Protein AF-A0AAU1GHL9-F1 (afdb_monomer)

Structure (mmCIF, N/CA/C/O backbone):
data_AF-A0AAU1GHL9-F1
#
_entry.id   AF-A0AAU1GHL9-F1
#
loop_
_atom_site.group_PDB
_atom_site.id
_atom_site.type_symbol
_atom_site.label_atom_id
_atom_site.label_alt_id
_atom_site.label_comp_id
_atom_site.label_asym_id
_atom_site.label_entity_id
_atom_site.label_seq_id
_atom_site.pdbx_PDB_ins_code
_atom_site.Cartn_x
_atom_site.Cartn_y
_atom_site.Cartn_z
_atom_site.occupancy
_atom_site.B_iso_or_equiv
_atom_site.auth_seq_id
_atom_site.auth_comp_id
_atom_site.auth_asym_id
_atom_site.auth_atom_id
_atom_site.pdbx_PDB_model_num
ATOM 1 N N . MET A 1 1 ? 31.763 -31.004 -13.590 1.00 43.03 1 MET A N 1
ATOM 2 C CA . MET A 1 1 ? 31.325 -30.397 -14.864 1.00 43.03 1 MET A CA 1
ATOM 3 C C . MET A 1 1 ? 30.335 -29.293 -14.521 1.00 43.03 1 MET A C 1
ATOM 5 O O . MET A 1 1 ? 29.331 -29.599 -13.898 1.00 43.03 1 MET A O 1
ATOM 9 N N . PHE A 1 2 ? 30.660 -28.029 -14.808 1.00 44.38 2 PHE A N 1
ATOM 10 C CA . PHE A 1 2 ? 29.779 -26.875 -14.577 1.00 44.38 2 PHE A CA 1
ATOM 11 C C . PHE A 1 2 ? 29.159 -26.479 -15.923 1.00 44.38 2 PHE A C 1
ATOM 13 O O . PHE A 1 2 ? 29.896 -26.148 -16.848 1.00 44.38 2 PHE A O 1
ATOM 20 N N . GLN A 1 3 ? 27.832 -26.547 -16.047 1.00 54.09 3 GLN A N 1
ATOM 21 C CA . GLN A 1 3 ? 27.093 -26.041 -17.208 1.00 54.09 3 GLN A CA 1
ATOM 22 C C . GLN A 1 3 ? 26.317 -24.793 -16.796 1.00 54.09 3 GLN A C 1
ATOM 24 O O . GLN A 1 3 ? 25.523 -24.838 -15.859 1.00 54.09 3 GLN A O 1
ATOM 29 N N . ILE A 1 4 ? 26.544 -23.690 -17.507 1.00 58.28 4 ILE A N 1
ATOM 30 C CA . ILE A 1 4 ? 25.755 -22.463 -17.395 1.00 58.28 4 ILE A CA 1
ATOM 31 C C . ILE A 1 4 ? 24.972 -22.330 -18.699 1.00 58.28 4 ILE A C 1
ATOM 33 O O . ILE A 1 4 ? 25.567 -22.165 -19.760 1.00 58.28 4 ILE A O 1
ATOM 37 N N . ASN A 1 5 ? 23.644 -22.414 -18.618 1.00 64.19 5 ASN A N 1
ATOM 38 C CA . ASN A 1 5 ? 22.753 -22.106 -19.734 1.00 64.19 5 ASN A CA 1
ATOM 39 C C . ASN A 1 5 ? 22.308 -20.648 -19.592 1.00 64.19 5 ASN A C 1
ATOM 41 O O . ASN A 1 5 ? 21.450 -20.340 -18.764 1.00 64.19 5 ASN A O 1
ATOM 45 N N . ALA A 1 6 ? 22.919 -19.750 -20.362 1.00 60.81 6 ALA A N 1
ATOM 46 C CA . ALA A 1 6 ? 22.478 -18.365 -20.458 1.00 60.81 6 ALA A CA 1
ATOM 47 C C . ALA A 1 6 ? 21.425 -18.250 -21.571 1.00 60.81 6 ALA A C 1
ATOM 49 O O . ALA A 1 6 ? 21.670 -18.666 -22.701 1.00 60.81 6 ALA A O 1
ATOM 50 N N 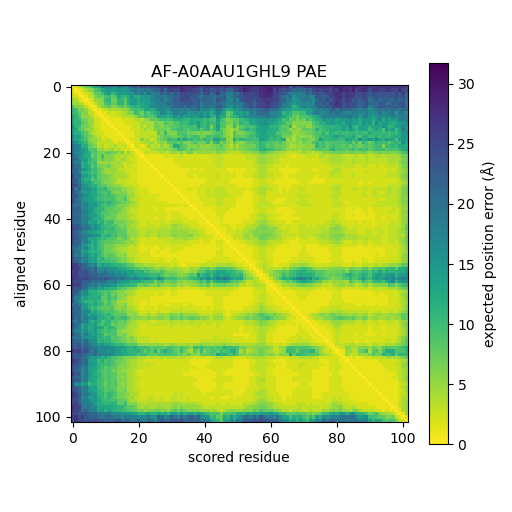. VAL A 1 7 ? 20.252 -17.713 -21.237 1.00 76.06 7 VAL A N 1
ATOM 51 C CA . VAL A 1 7 ? 19.219 -17.341 -22.216 1.00 76.06 7 VAL A CA 1
ATOM 52 C C . VAL A 1 7 ? 19.464 -15.915 -22.705 1.00 76.06 7 VAL A C 1
ATOM 54 O O . VAL A 1 7 ? 19.989 -15.091 -21.953 1.00 76.06 7 VAL A O 1
ATOM 57 N N . GLU A 1 8 ? 19.088 -15.627 -23.952 1.00 78.31 8 GLU A N 1
ATOM 58 C CA . GLU A 1 8 ? 19.127 -14.266 -24.492 1.00 78.31 8 GLU A CA 1
ATOM 59 C C . GLU A 1 8 ? 18.254 -13.335 -23.639 1.00 78.31 8 GLU A C 1
ATOM 61 O O . GLU A 1 8 ? 17.208 -13.731 -23.112 1.00 78.31 8 GLU A O 1
ATOM 66 N N . TRP A 1 9 ? 18.730 -12.110 -23.433 1.00 74.88 9 TRP A N 1
ATOM 67 C CA . TRP A 1 9 ? 18.058 -11.154 -22.567 1.00 74.88 9 TRP A CA 1
ATOM 68 C C . TRP A 1 9 ? 16.771 -10.644 -23.226 1.00 74.88 9 TRP A C 1
ATOM 70 O O . TRP A 1 9 ? 16.805 -10.110 -24.331 1.00 74.88 9 TRP A O 1
ATOM 80 N N . ASP A 1 10 ? 15.647 -10.771 -22.518 1.00 84.06 10 ASP A N 1
ATOM 81 C CA . ASP A 1 10 ? 14.339 -10.284 -22.955 1.00 84.06 10 ASP A CA 1
ATOM 82 C C . ASP A 1 10 ? 13.805 -9.240 -21.964 1.00 84.06 10 ASP A C 1
ATOM 84 O O . ASP A 1 10 ? 13.660 -9.500 -20.765 1.00 84.06 10 ASP A O 1
ATOM 88 N N . ALA A 1 11 ? 13.499 -8.045 -22.476 1.00 80.00 11 ALA A N 1
ATOM 89 C CA . ALA A 1 11 ? 13.057 -6.912 -21.668 1.00 80.00 11 ALA A CA 1
ATOM 90 C C . ALA A 1 11 ? 11.714 -7.159 -20.956 1.00 80.00 11 ALA A C 1
ATOM 92 O O . ALA A 1 11 ? 11.517 -6.691 -19.834 1.00 80.00 11 ALA A O 1
ATOM 93 N N . ARG A 1 12 ? 10.787 -7.902 -21.577 1.00 77.50 12 ARG A N 1
ATOM 94 C CA . ARG A 1 12 ? 9.472 -8.208 -20.991 1.00 77.50 12 ARG A CA 1
ATOM 95 C C . ARG A 1 12 ? 9.594 -9.263 -19.901 1.00 77.50 12 ARG A C 1
ATOM 97 O O . ARG A 1 12 ? 8.970 -9.126 -18.856 1.00 77.50 12 ARG A O 1
ATOM 104 N N . LEU A 1 13 ? 10.423 -10.283 -20.113 1.00 76.75 13 LEU A N 1
ATOM 105 C CA . LEU A 1 13 ? 10.731 -11.305 -19.119 1.00 76.75 13 LEU A CA 1
ATOM 106 C C . LEU A 1 13 ? 11.460 -10.696 -17.917 1.00 76.75 13 LEU A C 1
ATOM 108 O O . LEU A 1 13 ? 11.181 -11.072 -16.781 1.00 76.75 13 LEU A O 1
ATOM 112 N N . ALA A 1 14 ? 12.372 -9.749 -18.152 1.00 74.88 14 ALA A N 1
ATOM 113 C CA . ALA A 1 14 ? 13.029 -9.001 -17.086 1.00 74.88 14 ALA A CA 1
ATOM 114 C C . ALA A 1 14 ? 12.023 -8.165 -16.277 1.00 74.88 14 ALA A C 1
ATOM 116 O O . AL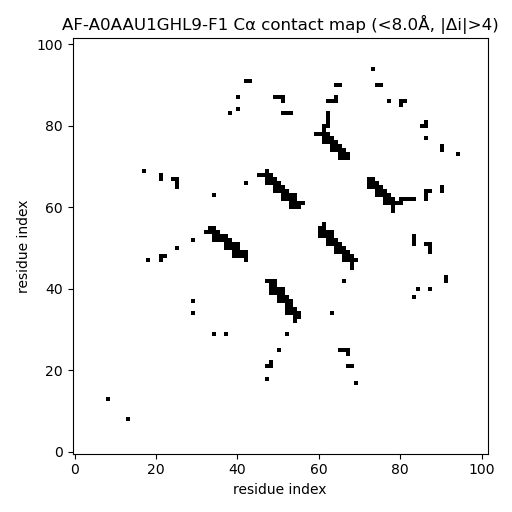A A 1 14 ? 12.080 -8.170 -15.050 1.00 74.88 14 ALA A O 1
ATOM 117 N N . GLU A 1 15 ? 11.075 -7.498 -16.938 1.00 77.69 15 GLU A N 1
ATOM 118 C CA . GLU A 1 15 ? 10.011 -6.750 -16.261 1.00 77.69 15 GLU A CA 1
ATOM 119 C C . GLU A 1 15 ? 9.073 -7.653 -15.456 1.00 77.69 15 GLU A C 1
ATOM 121 O O . GLU A 1 15 ? 8.832 -7.393 -14.280 1.00 77.69 15 GLU A O 1
ATOM 126 N N . ALA A 1 16 ? 8.616 -8.760 -16.045 1.00 71.38 16 ALA A N 1
ATOM 127 C CA . ALA A 1 16 ? 7.774 -9.737 -15.362 1.00 71.38 16 ALA A CA 1
ATOM 128 C C . ALA A 1 16 ? 8.466 -10.287 -14.106 1.00 71.38 16 ALA A C 1
ATOM 130 O O . ALA A 1 16 ? 7.895 -10.253 -13.020 1.00 71.38 16 ALA A O 1
ATOM 131 N N . LYS A 1 17 ? 9.741 -10.685 -14.218 1.00 70.50 17 LYS A N 1
ATOM 132 C CA . LYS A 1 17 ? 10.533 -11.149 -13.069 1.00 70.50 17 LYS A CA 1
ATOM 133 C C . LYS A 1 17 ? 10.704 -10.076 -11.995 1.00 70.50 17 LYS A C 1
ATOM 135 O O . LYS A 1 17 ? 10.658 -10.405 -10.811 1.00 70.50 17 LYS A O 1
ATOM 140 N N . ARG A 1 18 ? 10.907 -8.808 -12.376 1.00 75.69 18 ARG A N 1
ATOM 141 C CA . ARG A 1 18 ? 10.986 -7.691 -11.416 1.00 75.69 18 ARG A CA 1
ATOM 142 C C . ARG A 1 18 ? 9.668 -7.519 -10.668 1.00 75.69 18 ARG A C 1
ATOM 144 O O . ARG A 1 18 ? 9.679 -7.452 -9.443 1.00 75.69 18 ARG A O 1
ATOM 151 N N . SER A 1 19 ? 8.551 -7.527 -11.387 1.00 75.69 19 SER A N 1
ATOM 152 C CA . SER A 1 19 ? 7.212 -7.414 -10.807 1.00 75.69 19 SER A CA 1
ATOM 153 C C . SER A 1 19 ? 6.868 -8.589 -9.880 1.00 75.69 19 SER A C 1
ATOM 155 O O . SER A 1 19 ? 6.330 -8.382 -8.788 1.00 75.69 19 SER A O 1
ATOM 157 N N . ASP A 1 20 ? 7.250 -9.813 -10.252 1.00 83.56 20 ASP A N 1
ATOM 158 C CA . ASP A 1 20 ? 7.104 -11.001 -9.402 1.00 83.56 20 ASP A CA 1
ATOM 159 C C . ASP A 1 20 ? 7.965 -10.897 -8.140 1.00 83.56 20 ASP A C 1
ATOM 161 O O . ASP A 1 20 ? 7.501 -11.203 -7.042 1.00 83.56 20 ASP A O 1
ATOM 165 N N . THR A 1 21 ? 9.198 -10.401 -8.274 1.00 88.50 21 THR A N 1
ATOM 166 C CA . THR A 1 21 ? 10.098 -10.180 -7.131 1.00 88.50 21 THR A CA 1
ATOM 167 C C . THR A 1 21 ? 9.496 -9.173 -6.147 1.00 88.50 21 THR A C 1
ATOM 169 O O . THR A 1 21 ? 9.430 -9.460 -4.955 1.00 88.50 21 THR A O 1
ATOM 172 N N . MET A 1 22 ? 8.966 -8.048 -6.640 1.00 92.56 22 MET A N 1
ATOM 173 C CA . MET A 1 22 ? 8.266 -7.042 -5.825 1.00 92.56 22 MET A CA 1
ATOM 174 C C . MET A 1 22 ? 7.027 -7.621 -5.127 1.00 92.56 22 MET A C 1
ATOM 176 O O . MET A 1 22 ? 6.775 -7.361 -3.951 1.00 92.56 22 MET A O 1
ATOM 180 N N . THR A 1 23 ? 6.257 -8.453 -5.835 1.00 92.69 23 THR A N 1
ATOM 181 C CA . THR A 1 23 ? 5.089 -9.151 -5.270 1.00 92.69 23 THR A CA 1
ATOM 182 C C . THR A 1 23 ? 5.500 -10.084 -4.136 1.00 92.69 23 THR A C 1
ATOM 184 O O . THR A 1 23 ? 4.852 -10.128 -3.088 1.00 92.69 23 THR A O 1
ATOM 187 N N . GLN A 1 24 ? 6.588 -10.832 -4.327 1.00 92.62 24 GLN A N 1
ATOM 188 C CA . GLN A 1 24 ? 7.113 -11.748 -3.323 1.00 92.62 24 GLN A CA 1
ATOM 189 C C . GLN A 1 24 ? 7.645 -10.998 -2.096 1.00 92.62 24 GLN A C 1
ATOM 191 O O . GLN A 1 24 ? 7.417 -11.444 -0.972 1.00 92.62 24 GLN A O 1
ATOM 196 N N . GLU A 1 25 ? 8.315 -9.863 -2.295 1.00 93.56 25 GLU A N 1
ATOM 197 C CA . GLU A 1 25 ? 8.799 -9.004 -1.213 1.00 93.56 25 GLU A CA 1
ATOM 198 C C . GLU A 1 25 ? 7.643 -8.510 -0.339 1.00 93.56 25 GLU A C 1
ATOM 200 O O . GLU A 1 25 ? 7.651 -8.746 0.872 1.00 93.56 25 GLU A O 1
ATOM 205 N N . LEU A 1 26 ? 6.601 -7.931 -0.946 1.00 96.38 26 LEU A N 1
ATOM 206 C CA . LEU A 1 26 ? 5.419 -7.481 -0.210 1.00 96.38 26 LEU A CA 1
ATOM 207 C C . LEU A 1 26 ? 4.710 -8.648 0.482 1.00 96.38 26 LEU A C 1
ATOM 209 O O . LEU A 1 26 ? 4.369 -8.550 1.660 1.00 96.38 26 LEU A O 1
ATOM 213 N N . ARG A 1 27 ? 4.544 -9.791 -0.194 1.00 95.75 27 ARG A N 1
ATOM 214 C CA . ARG A 1 27 ? 3.961 -10.995 0.418 1.00 95.75 27 ARG A CA 1
ATOM 215 C C . ARG A 1 27 ? 4.726 -11.413 1.676 1.00 95.75 27 ARG A C 1
ATOM 217 O O . ARG A 1 27 ? 4.103 -11.682 2.702 1.00 95.75 27 ARG A O 1
ATOM 224 N N . ASN A 1 28 ? 6.055 -11.463 1.605 1.00 95.81 28 ASN A N 1
ATOM 225 C CA . ASN A 1 28 ? 6.904 -11.820 2.741 1.00 95.81 28 ASN A CA 1
ATOM 226 C C . ASN A 1 28 ? 6.785 -10.788 3.870 1.00 95.81 28 ASN A C 1
ATOM 228 O O . ASN A 1 28 ? 6.671 -11.170 5.035 1.00 95.81 28 ASN A O 1
ATOM 232 N N . PHE A 1 29 ? 6.755 -9.500 3.525 1.00 96.69 29 PHE A N 1
ATOM 233 C CA . PHE A 1 29 ? 6.567 -8.412 4.477 1.00 96.69 29 PHE A CA 1
ATOM 234 C C . PHE A 1 29 ? 5.250 -8.550 5.253 1.00 96.69 29 PHE A C 1
ATOM 236 O O . PHE A 1 29 ? 5.264 -8.605 6.484 1.00 96.69 29 PHE A O 1
ATOM 243 N N . PHE A 1 30 ? 4.112 -8.680 4.561 1.00 97.19 30 PHE A N 1
ATOM 244 C CA . PHE A 1 30 ? 2.806 -8.780 5.221 1.00 97.19 30 PHE A CA 1
ATOM 245 C C . PHE A 1 30 ? 2.642 -10.075 6.017 1.00 97.19 30 PHE A C 1
ATOM 247 O O . PHE A 1 30 ? 2.030 -10.058 7.086 1.00 97.19 30 PHE A O 1
ATOM 254 N N . ALA A 1 31 ? 3.226 -11.182 5.548 1.00 96.19 31 ALA A N 1
ATOM 255 C CA . ALA A 1 31 ? 3.281 -12.419 6.319 1.00 96.19 31 ALA A CA 1
ATOM 256 C C . ALA A 1 31 ? 4.070 -12.228 7.628 1.00 96.19 31 ALA A C 1
ATOM 258 O O . ALA A 1 31 ? 3.601 -12.632 8.693 1.00 96.19 31 ALA A O 1
ATOM 259 N N . GLY A 1 32 ? 5.227 -11.557 7.570 1.00 94.75 32 GLY A N 1
ATOM 260 C CA . GLY A 1 32 ? 6.036 -11.216 8.745 1.00 94.75 32 GLY A CA 1
ATOM 261 C C . GLY A 1 32 ? 5.312 -10.285 9.720 1.00 94.75 32 GLY A C 1
ATOM 262 O O . GLY A 1 32 ? 5.341 -10.510 10.929 1.00 94.75 32 GLY A O 1
ATOM 263 N N . ALA A 1 33 ? 4.585 -9.296 9.196 1.00 93.50 33 ALA A N 1
ATOM 264 C CA . ALA A 1 33 ? 3.747 -8.385 9.975 1.00 93.50 33 ALA A CA 1
ATOM 265 C C . ALA A 1 33 ? 2.460 -9.039 10.513 1.00 93.50 33 ALA A C 1
ATOM 267 O O . ALA A 1 33 ? 1.730 -8.404 11.273 1.00 93.50 33 ALA A O 1
ATOM 268 N N . ARG A 1 34 ? 2.168 -10.291 10.126 1.00 95.00 34 ARG A N 1
ATOM 269 C CA . ARG A 1 34 ? 0.905 -10.993 10.415 1.00 95.00 34 ARG A CA 1
ATOM 270 C C . ARG A 1 34 ? -0.320 -10.167 10.013 1.00 95.00 34 ARG A C 1
ATOM 272 O O . ARG A 1 34 ? -1.323 -10.146 10.726 1.00 95.00 34 ARG A O 1
ATOM 279 N N . ALA A 1 35 ? -0.212 -9.463 8.890 1.00 95.81 35 ALA A N 1
ATOM 280 C CA . ALA A 1 35 ? -1.281 -8.613 8.411 1.00 95.81 35 ALA A CA 1
ATOM 281 C C . ALA A 1 35 ? -2.420 -9.441 7.797 1.00 95.81 35 ALA A C 1
ATOM 283 O O . ALA A 1 35 ? -2.193 -10.478 7.170 1.00 95.81 35 ALA A O 1
ATOM 284 N N . THR A 1 36 ? -3.648 -8.963 7.950 1.00 95.56 36 THR A N 1
ATOM 285 C CA . THR A 1 36 ? -4.861 -9.563 7.393 1.00 95.56 36 THR A CA 1
ATOM 286 C C . THR A 1 36 ? -5.532 -8.624 6.400 1.00 95.56 36 THR A C 1
ATOM 288 O O . THR A 1 36 ? -5.289 -7.416 6.399 1.00 95.56 36 THR A O 1
ATOM 291 N N . GLU A 1 37 ? -6.376 -9.200 5.535 1.00 95.75 37 GLU A N 1
ATOM 292 C CA . GLU A 1 37 ? -7.118 -8.473 4.489 1.00 95.75 37 GLU A CA 1
ATOM 293 C C . GLU A 1 37 ? -6.194 -7.607 3.613 1.00 95.75 37 GLU A C 1
ATOM 295 O O . GLU A 1 37 ? -6.544 -6.508 3.188 1.00 95.75 37 GLU A O 1
ATOM 300 N N . VAL A 1 38 ? -4.982 -8.111 3.360 1.00 97.75 38 VAL A N 1
ATOM 301 C CA . VAL A 1 38 ? -3.982 -7.421 2.547 1.00 97.75 38 VAL A CA 1
ATOM 302 C C . VAL A 1 38 ? -4.546 -7.207 1.148 1.00 97.75 38 VAL A C 1
ATOM 304 O O . VAL A 1 38 ? -4.937 -8.159 0.475 1.00 97.75 38 VAL A O 1
ATOM 307 N N . THR A 1 39 ? -4.586 -5.949 0.732 1.00 98.06 39 THR A N 1
ATOM 308 C CA . THR A 1 39 ? -5.182 -5.507 -0.527 1.00 98.06 39 THR A CA 1
ATOM 309 C C . THR A 1 39 ? -4.156 -4.702 -1.315 1.00 98.06 39 THR A C 1
ATOM 311 O O . THR A 1 39 ? -3.479 -3.840 -0.749 1.00 98.06 39 THR A O 1
ATOM 314 N N . GLU A 1 40 ? -4.028 -4.993 -2.611 1.00 97.62 40 GLU A N 1
ATOM 315 C CA . GLU A 1 40 ? -3.187 -4.230 -3.540 1.00 97.62 40 GLU A CA 1
ATOM 316 C C . GLU A 1 40 ? -3.888 -2.926 -3.958 1.00 97.62 40 GLU A C 1
ATOM 318 O O . GLU A 1 40 ? -5.105 -2.894 -4.145 1.00 97.62 40 GLU A O 1
ATOM 323 N N . PHE A 1 41 ? -3.113 -1.854 -4.119 1.00 97.44 41 PHE A N 1
ATOM 324 C CA . PHE A 1 41 ? -3.579 -0.542 -4.572 1.00 97.44 41 PHE A CA 1
ATOM 325 C C . PHE A 1 41 ? -2.653 0.008 -5.660 1.00 97.44 41 PHE A C 1
ATOM 327 O O . PHE A 1 41 ? -1.496 -0.400 -5.776 1.00 97.44 41 PHE A O 1
ATOM 334 N N . GLU A 1 42 ? -3.150 0.976 -6.432 1.00 95.62 42 GLU A N 1
ATOM 335 C CA . GLU A 1 42 ? -2.340 1.715 -7.404 1.00 95.62 42 GLU A CA 1
ATOM 336 C C . GLU A 1 42 ? -1.127 2.364 -6.723 1.00 95.62 42 GLU A C 1
ATOM 338 O O . GLU A 1 42 ? -1.268 3.143 -5.779 1.00 95.62 42 GLU A O 1
ATOM 343 N N . ALA A 1 43 ? 0.077 2.070 -7.221 1.00 93.25 43 ALA A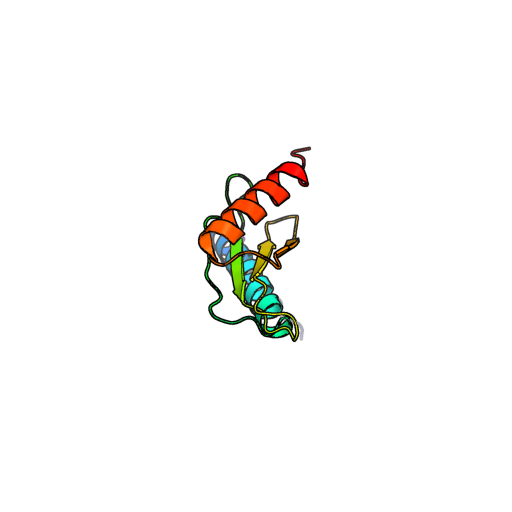 N 1
ATOM 344 C CA . ALA A 1 43 ? 1.333 2.536 -6.625 1.00 93.25 43 ALA A CA 1
ATOM 345 C C . ALA A 1 43 ? 1.647 4.018 -6.918 1.00 93.25 43 ALA A C 1
ATOM 347 O O . ALA A 1 43 ? 2.616 4.574 -6.393 1.00 93.25 4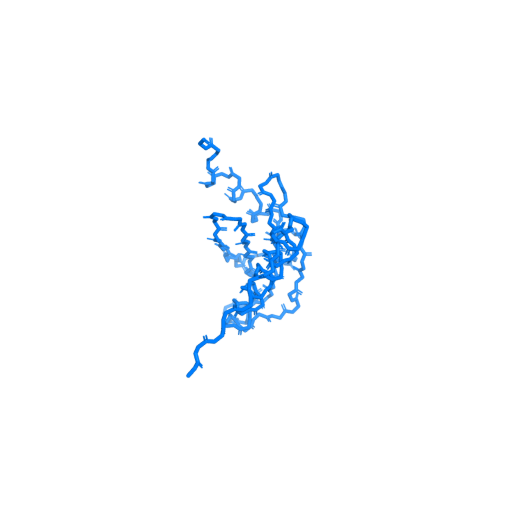3 ALA A O 1
ATOM 348 N N . GLY A 1 44 ? 0.821 4.669 -7.741 1.00 90.81 44 GLY A N 1
ATOM 349 C CA . GLY A 1 44 ? 0.973 6.069 -8.114 1.00 90.81 44 GLY A CA 1
ATOM 350 C C . GLY A 1 44 ? 2.137 6.323 -9.089 1.00 90.81 44 GLY A C 1
ATOM 351 O O . GLY A 1 44 ? 2.635 5.402 -9.737 1.00 90.81 44 GLY A O 1
ATOM 352 N N . PRO A 1 45 ? 2.585 7.585 -9.222 1.00 89.38 45 PRO A N 1
ATOM 353 C CA . PRO A 1 45 ? 3.491 8.021 -10.295 1.00 89.38 45 PRO A CA 1
ATOM 354 C C . PRO A 1 45 ? 4.924 7.474 -10.195 1.00 89.38 45 PRO A C 1
ATOM 356 O O . PRO A 1 45 ? 5.692 7.589 -1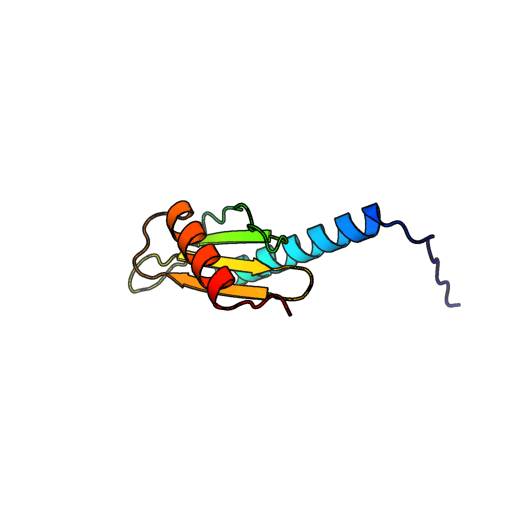1.150 1.00 89.38 45 PRO A O 1
ATOM 359 N N . TRP A 1 46 ? 5.287 6.902 -9.049 1.00 86.38 46 TRP A N 1
ATOM 360 C CA . TRP A 1 46 ? 6.580 6.260 -8.815 1.00 86.38 46 TRP A CA 1
ATOM 361 C C . TRP A 1 46 ? 6.627 4.817 -9.333 1.00 86.38 46 TRP A C 1
ATOM 363 O O . TRP A 1 46 ? 7.702 4.234 -9.438 1.00 86.38 46 TRP A O 1
ATOM 373 N N . GLY A 1 47 ? 5.472 4.247 -9.691 1.00 89.75 47 GLY A N 1
ATOM 374 C CA . GLY A 1 47 ? 5.369 2.859 -10.115 1.00 89.75 47 GLY A CA 1
ATOM 375 C C . GLY A 1 47 ? 5.693 1.873 -8.990 1.00 89.75 47 GLY A C 1
ATOM 376 O O . GLY A 1 47 ? 5.687 2.214 -7.799 1.00 89.75 47 GLY A O 1
ATOM 377 N N . GLY A 1 48 ? 5.953 0.629 -9.390 1.00 92.69 48 GLY A N 1
ATOM 378 C CA . GLY A 1 48 ? 6.127 -0.486 -8.467 1.00 92.69 48 GLY A CA 1
ATOM 379 C C . GLY A 1 48 ? 4.788 -1.022 -7.964 1.00 92.69 48 GLY A C 1
ATOM 380 O O . GLY A 1 48 ? 3.801 -1.042 -8.700 1.00 92.69 48 GLY A O 1
ATOM 381 N N . ARG A 1 49 ? 4.755 -1.470 -6.709 1.00 96.00 49 ARG A N 1
ATOM 382 C CA . ARG A 1 49 ? 3.562 -2.027 -6.060 1.00 96.00 49 ARG A CA 1
ATOM 383 C C . ARG A 1 49 ? 3.307 -1.337 -4.730 1.00 96.00 49 ARG A C 1
ATOM 385 O O . ARG A 1 49 ? 4.248 -0.968 -4.035 1.00 96.00 49 ARG A O 1
ATOM 392 N N . LEU A 1 50 ? 2.035 -1.207 -4.370 1.00 97.50 50 LEU A N 1
ATOM 393 C CA . LEU A 1 50 ? 1.572 -0.746 -3.064 1.00 97.50 50 LEU A CA 1
ATOM 394 C C . LEU A 1 50 ? 0.533 -1.741 -2.555 1.00 97.50 50 LEU A C 1
ATOM 396 O O . LEU A 1 50 ? -0.339 -2.195 -3.297 1.00 97.50 50 LEU A O 1
ATOM 400 N N . SER A 1 51 ? 0.601 -2.089 -1.281 1.00 98.44 51 SER A N 1
ATOM 401 C CA . SER A 1 51 ? -0.461 -2.846 -0.625 1.00 98.44 51 SER A CA 1
ATOM 402 C C . SER A 1 51 ? -0.655 -2.353 0.797 1.00 98.44 51 SER A C 1
ATOM 404 O O . SER A 1 51 ? 0.261 -1.792 1.397 1.00 98.44 51 SER A O 1
ATOM 406 N N . CYS A 1 52 ? -1.847 -2.571 1.339 1.00 98.44 52 CYS A N 1
ATOM 407 C CA . CYS A 1 52 ? -2.162 -2.271 2.729 1.00 98.44 52 CYS A CA 1
ATOM 408 C C . CYS A 1 52 ? -2.888 -3.446 3.371 1.00 98.44 52 CYS A C 1
ATOM 410 O O . CYS A 1 52 ? -3.676 -4.120 2.712 1.00 98.44 52 CYS A O 1
ATOM 412 N N . GLY A 1 53 ? -2.662 -3.667 4.661 1.00 97.69 53 GLY A N 1
ATOM 413 C CA . GLY A 1 53 ? -3.344 -4.695 5.438 1.00 97.69 53 GLY A CA 1
ATOM 414 C C . GLY A 1 53 ? -3.485 -4.296 6.900 1.00 97.69 53 GLY A C 1
ATOM 415 O O . GLY A 1 53 ? -2.775 -3.422 7.398 1.00 97.69 53 GLY A O 1
ATOM 416 N N . PHE A 1 54 ? -4.410 -4.942 7.597 1.00 96.25 54 PHE A N 1
ATOM 417 C CA . PHE A 1 54 ? -4.622 -4.712 9.019 1.00 96.25 54 PHE A CA 1
ATOM 418 C C . PHE A 1 54 ? -3.650 -5.533 9.849 1.00 96.25 54 PHE A C 1
ATOM 420 O O . PHE A 1 54 ? -3.469 -6.717 9.594 1.00 96.25 54 PHE A O 1
ATOM 427 N N . VAL A 1 55 ? -3.076 -4.937 10.883 1.00 93.88 55 VAL A N 1
ATOM 428 C CA . VAL A 1 55 ? -2.211 -5.623 11.842 1.00 93.88 55 VAL A CA 1
ATOM 429 C C . VAL A 1 55 ? -2.948 -5.724 13.170 1.00 93.88 55 VAL A C 1
ATOM 431 O O . VAL A 1 55 ? -3.586 -4.772 13.617 1.00 93.88 55 VAL A O 1
ATOM 434 N N . ALA A 1 56 ? -2.880 -6.885 13.815 1.00 84.81 56 ALA A N 1
ATOM 435 C CA . ALA A 1 56 ? -3.425 -7.046 15.157 1.00 84.81 56 ALA A CA 1
ATOM 436 C C . ALA A 1 56 ? -2.512 -6.353 16.182 1.00 84.81 56 ALA A C 1
ATOM 438 O O . ALA A 1 56 ? -1.318 -6.645 16.252 1.00 84.81 56 ALA A O 1
ATOM 439 N N . SER A 1 57 ? -3.071 -5.462 17.001 1.00 80.69 57 SER A N 1
ATOM 440 C CA . SER A 1 57 ? -2.373 -4.805 18.108 1.00 80.69 57 SER A CA 1
ATOM 441 C C . SER 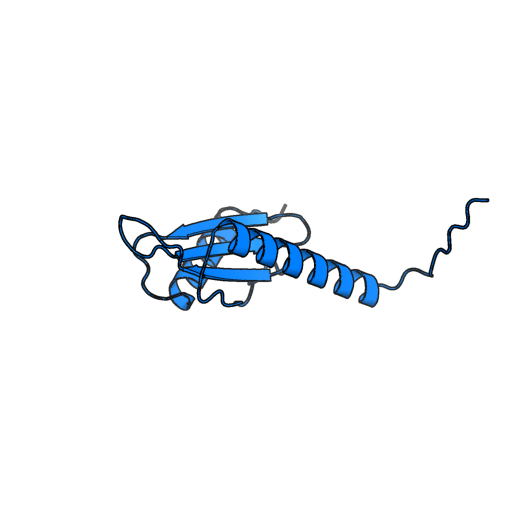A 1 57 ? -3.229 -4.836 19.375 1.00 80.69 57 SER A C 1
ATOM 443 O O . SER A 1 57 ? -4.456 -4.872 19.316 1.00 80.69 57 SER A O 1
ATOM 445 N N . ALA A 1 58 ? -2.591 -4.790 20.546 1.00 77.12 58 ALA A N 1
ATOM 446 C CA . ALA A 1 58 ? -3.300 -4.680 21.823 1.00 77.12 58 ALA A CA 1
ATOM 447 C C . ALA A 1 58 ? -4.115 -3.375 21.934 1.00 77.12 58 ALA A C 1
ATOM 449 O O . ALA A 1 58 ? -5.106 -3.326 22.655 1.00 77.12 58 ALA A O 1
ATOM 450 N N . ALA A 1 59 ? -3.703 -2.330 21.208 1.00 73.50 59 ALA A N 1
ATOM 451 C CA . ALA A 1 59 ? -4.329 -1.010 21.223 1.00 73.50 59 ALA A CA 1
ATOM 452 C C . ALA A 1 59 ? -5.396 -0.814 20.128 1.00 73.50 59 ALA A C 1
ATOM 454 O O . ALA A 1 59 ? -5.976 0.263 20.030 1.00 73.50 59 ALA A O 1
ATOM 455 N N . GLY A 1 60 ? -5.650 -1.824 19.290 1.00 82.62 60 GLY A N 1
ATOM 456 C CA . GLY A 1 60 ? -6.598 -1.725 18.185 1.00 82.62 60 GLY A CA 1
ATOM 457 C C . GLY A 1 60 ? -6.147 -2.492 16.950 1.00 82.62 60 GLY A C 1
ATOM 458 O O . GLY A 1 60 ? -5.397 -3.464 17.025 1.00 82.62 60 GLY A O 1
ATOM 459 N N . ARG A 1 61 ? -6.620 -2.051 15.787 1.00 87.75 61 ARG A N 1
ATOM 460 C CA . ARG A 1 61 ? -6.387 -2.727 14.510 1.00 87.75 61 ARG A CA 1
ATOM 461 C C . ARG A 1 61 ? -5.735 -1.760 13.512 1.00 87.75 61 ARG A C 1
ATOM 463 O O . ARG A 1 61 ? -6.405 -1.349 12.567 1.00 87.75 61 ARG A O 1
ATOM 470 N N . PRO A 1 62 ? -4.472 -1.349 13.753 1.00 94.50 62 PRO A N 1
ATOM 471 C CA . PRO A 1 62 ? -3.759 -0.438 12.866 1.00 94.50 62 PRO A CA 1
ATOM 472 C C . PRO A 1 62 ? -3.669 -1.001 11.450 1.00 94.50 62 PRO A C 1
ATOM 474 O O . PRO A 1 62 ? -3.673 -2.217 11.240 1.00 94.50 62 PRO A O 1
ATOM 477 N N . ILE A 1 63 ? -3.531 -0.111 10.478 1.00 97.38 63 ILE A N 1
ATOM 478 C CA . ILE A 1 63 ? -3.273 -0.474 9.088 1.00 97.38 63 ILE A CA 1
ATOM 479 C C . ILE A 1 63 ? -1.796 -0.237 8.804 1.00 97.38 63 ILE A C 1
ATOM 481 O O . ILE A 1 63 ? -1.259 0.824 9.115 1.00 97.38 63 ILE A O 1
ATOM 485 N N . VAL A 1 64 ? -1.130 -1.216 8.200 1.00 97.19 64 VAL A N 1
ATOM 486 C CA . VAL A 1 64 ? 0.200 -1.032 7.622 1.00 97.19 64 VAL A CA 1
ATOM 487 C C . VAL A 1 64 ? 0.075 -1.005 6.107 1.00 97.19 64 VAL A C 1
ATOM 489 O O . VAL A 1 64 ? -0.549 -1.887 5.518 1.00 97.19 64 VAL A O 1
ATOM 492 N N . CYS A 1 65 ? 0.662 0.007 5.485 1.00 98.12 65 CYS A N 1
ATOM 493 C CA . CYS A 1 65 ? 0.815 0.101 4.041 1.00 98.12 65 CYS A CA 1
ATOM 494 C C . CYS A 1 65 ? 2.296 0.003 3.698 1.00 98.12 65 CYS A C 1
ATOM 496 O O . CYS A 1 65 ? 3.116 0.643 4.353 1.00 98.12 65 CYS A O 1
ATOM 498 N N . ALA A 1 66 ? 2.634 -0.777 2.680 1.00 98.12 66 ALA A N 1
ATOM 499 C CA . ALA A 1 66 ? 4.000 -0.942 2.208 1.00 98.12 66 ALA A CA 1
ATOM 500 C C . ALA A 1 66 ? 4.056 -0.879 0.686 1.00 98.12 66 ALA A C 1
ATOM 502 O O . ALA A 1 66 ? 3.139 -1.340 0.001 1.00 98.12 66 ALA A O 1
ATOM 503 N N . TRP A 1 67 ? 5.137 -0.306 0.173 1.00 97.19 67 TRP A N 1
ATOM 504 C CA . TRP A 1 67 ? 5.410 -0.203 -1.251 1.00 97.19 67 TRP A CA 1
ATOM 505 C C . TRP A 1 67 ? 6.833 -0.633 -1.568 1.00 97.19 67 TRP A C 1
ATOM 507 O O . TRP A 1 67 ? 7.726 -0.579 -0.722 1.00 97.19 67 TRP A O 1
ATOM 517 N N . THR A 1 68 ? 7.025 -1.049 -2.811 1.00 95.31 68 THR A N 1
ATOM 518 C CA . THR A 1 68 ? 8.337 -1.360 -3.369 1.00 95.31 68 THR A CA 1
ATOM 519 C C . THR A 1 68 ? 8.354 -1.012 -4.855 1.00 95.31 68 THR A C 1
ATOM 521 O O . THR A 1 68 ? 7.364 -1.221 -5.563 1.00 95.31 68 THR A O 1
ATOM 524 N N . ASP A 1 69 ? 9.458 -0.440 -5.317 1.00 90.50 69 ASP A N 1
ATOM 525 C CA . ASP A 1 69 ? 9.770 -0.172 -6.718 1.00 90.50 69 ASP A CA 1
ATOM 526 C C . ASP A 1 69 ? 11.206 -0.622 -7.047 1.00 90.50 69 ASP A C 1
ATOM 528 O O . ASP A 1 69 ? 11.841 -1.351 -6.290 1.00 90.50 69 ASP A O 1
ATOM 532 N N . SER A 1 70 ? 11.735 -0.243 -8.213 1.00 83.38 70 SER A N 1
ATOM 533 C CA . SER A 1 70 ? 13.071 -0.667 -8.655 1.00 83.38 70 SER A CA 1
ATOM 534 C C . SER A 1 70 ? 14.245 -0.184 -7.789 1.00 83.38 70 SER A C 1
ATOM 536 O O . SER A 1 70 ? 15.354 -0.683 -7.971 1.00 83.38 70 SER A O 1
ATOM 538 N N . GLY A 1 71 ? 14.045 0.806 -6.920 1.00 83.44 71 GLY A N 1
ATOM 539 C CA . GLY A 1 71 ? 15.101 1.422 -6.117 1.00 83.44 71 GLY A CA 1
ATOM 540 C C . GLY A 1 71 ? 14.728 1.707 -4.664 1.00 83.44 71 GLY A C 1
ATOM 541 O O . GLY A 1 71 ? 15.633 1.949 -3.868 1.00 83.44 71 GLY A O 1
ATOM 542 N N . THR A 1 72 ? 13.444 1.662 -4.304 1.00 87.62 72 THR A N 1
ATOM 543 C CA . THR A 1 72 ? 12.971 1.989 -2.955 1.00 87.62 72 THR A CA 1
ATOM 544 C C . THR A 1 72 ? 11.941 0.980 -2.464 1.00 87.62 72 THR A C 1
ATOM 546 O O . THR A 1 72 ? 11.003 0.643 -3.181 1.00 87.62 72 THR A O 1
ATOM 549 N N . SER A 1 73 ? 12.082 0.566 -1.205 1.00 92.44 73 SER A N 1
ATOM 550 C CA . SER A 1 73 ? 11.030 -0.106 -0.439 1.00 92.44 73 SER A CA 1
ATOM 551 C C . SER A 1 73 ? 10.733 0.713 0.812 1.00 92.44 73 SER A C 1
ATOM 553 O O . SER A 1 73 ? 11.648 1.220 1.465 1.00 92.44 73 SER A O 1
ATOM 555 N N . GLY A 1 74 ? 9.456 0.858 1.151 1.00 94.62 74 GLY A N 1
ATOM 556 C CA . GLY A 1 74 ? 9.013 1.684 2.267 1.00 94.62 74 GLY A CA 1
ATOM 557 C C . GLY A 1 74 ? 7.705 1.199 2.870 1.00 94.62 74 GLY A C 1
ATOM 558 O O . GLY A 1 74 ? 6.980 0.393 2.287 1.00 94.62 74 GLY A O 1
ATOM 559 N N . GLN A 1 75 ? 7.410 1.681 4.074 1.00 96.69 75 GLN A N 1
ATOM 560 C CA . GLN A 1 75 ? 6.189 1.338 4.792 1.00 96.69 75 GLN A CA 1
ATOM 561 C C . GLN A 1 75 ? 5.753 2.466 5.724 1.00 96.69 75 GLN A C 1
ATOM 563 O O . GLN A 1 75 ? 6.578 3.219 6.242 1.00 96.69 75 GLN A O 1
ATOM 568 N N . VAL A 1 76 ? 4.454 2.531 5.995 1.00 96.25 76 VAL A N 1
ATOM 569 C CA . VAL A 1 76 ? 3.856 3.400 7.007 1.00 96.25 76 VAL A CA 1
ATOM 570 C C . VAL A 1 76 ? 2.827 2.614 7.813 1.00 96.25 76 VAL A C 1
ATOM 572 O O . VAL A 1 76 ? 2.078 1.803 7.267 1.00 96.25 76 VAL A O 1
ATOM 575 N N . MET A 1 77 ? 2.802 2.841 9.124 1.00 95.31 77 MET A N 1
ATOM 576 C CA . MET A 1 77 ? 1.793 2.292 10.024 1.00 95.31 77 MET A CA 1
ATOM 577 C C . MET A 1 77 ? 0.862 3.415 10.474 1.00 95.31 77 MET A C 1
ATOM 579 O O . MET A 1 77 ? 1.322 4.454 10.941 1.00 95.31 77 MET A O 1
ATOM 583 N N . LEU A 1 78 ? -0.440 3.195 10.334 1.00 94.12 78 LEU A N 1
ATOM 584 C CA . LEU A 1 78 ? -1.498 4.155 10.618 1.00 94.12 78 LEU A CA 1
ATOM 585 C C . LEU A 1 78 ? -2.380 3.585 11.729 1.00 94.12 78 LEU A C 1
ATOM 587 O O . LEU A 1 78 ? -3.016 2.545 11.556 1.00 94.12 78 LEU A O 1
ATOM 591 N N . ALA A 1 79 ? -2.377 4.244 12.887 1.00 89.19 79 ALA A N 1
ATOM 592 C CA . ALA A 1 79 ? -3.075 3.759 14.077 1.00 89.19 79 ALA A CA 1
ATOM 593 C C . ALA A 1 79 ? -4.585 4.047 14.051 1.00 89.19 79 ALA A C 1
ATOM 595 O O . ALA A 1 79 ? -5.365 3.219 14.515 1.00 89.19 79 ALA A O 1
ATOM 596 N N . ASP A 1 80 ? -4.982 5.186 13.478 1.00 84.19 80 ASP A N 1
ATOM 597 C CA . ASP A 1 80 ? -6.352 5.707 13.576 1.00 84.19 80 ASP A CA 1
ATOM 598 C C . ASP A 1 80 ? -7.204 5.453 12.324 1.00 84.19 80 ASP A C 1
ATOM 600 O O . ASP A 1 80 ? -8.404 5.748 12.312 1.00 84.19 80 ASP A O 1
ATOM 604 N N . GLU A 1 81 ? -6.607 4.893 11.267 1.00 84.50 81 GLU A N 1
ATOM 605 C CA . GLU A 1 81 ? -7.316 4.688 10.010 1.00 84.50 81 GLU A CA 1
ATOM 606 C C . GLU A 1 81 ? -8.235 3.472 10.026 1.00 84.50 81 GLU A C 1
ATOM 608 O O . GLU A 1 81 ? -7.879 2.382 10.475 1.00 84.50 81 GLU A O 1
ATOM 613 N N . LYS A 1 82 ? -9.440 3.661 9.479 1.00 84.00 82 LYS A N 1
ATOM 614 C CA . LYS A 1 82 ? -10.499 2.638 9.491 1.00 84.00 82 LYS A CA 1
ATOM 615 C C . LYS A 1 82 ? -10.650 1.897 8.172 1.00 84.00 82 LYS A C 1
ATOM 617 O O . LYS A 1 82 ? -11.324 0.870 8.135 1.00 84.00 82 LYS A O 1
ATOM 622 N N . SER A 1 83 ? -10.061 2.406 7.092 1.00 94.56 83 SER A N 1
ATOM 623 C CA . SER A 1 83 ? -10.185 1.803 5.766 1.00 94.56 83 SER A CA 1
ATOM 624 C C . SER A 1 83 ? -8.834 1.668 5.080 1.00 94.56 83 SER A C 1
ATOM 626 O O . SER A 1 83 ? -7.999 2.571 5.134 1.00 94.56 83 SER A O 1
ATOM 628 N N . LEU A 1 84 ? -8.644 0.545 4.387 1.00 97.06 84 LEU A N 1
ATOM 629 C CA . LEU A 1 84 ? -7.434 0.297 3.604 1.00 97.06 84 LEU A CA 1
ATOM 630 C C . LEU A 1 84 ? -7.289 1.297 2.448 1.00 97.06 84 LEU A C 1
ATOM 632 O O . LEU A 1 84 ? -6.171 1.661 2.103 1.00 97.06 84 LEU A O 1
ATOM 636 N N . SER A 1 85 ? -8.400 1.784 1.882 1.00 97.56 85 SER A N 1
ATOM 637 C CA . SER A 1 85 ? -8.378 2.764 0.792 1.00 97.56 85 SER A CA 1
ATOM 638 C C . SER A 1 85 ? -7.917 4.150 1.241 1.00 97.56 85 SER A C 1
ATOM 640 O O . SER A 1 85 ? -7.119 4.770 0.542 1.00 97.56 85 SER A O 1
ATOM 642 N N . GLU A 1 86 ? -8.382 4.647 2.394 1.00 96.44 86 GLU A N 1
ATOM 643 C CA . GLU A 1 86 ? -7.879 5.921 2.934 1.00 96.44 86 GLU A CA 1
ATOM 644 C C . GLU A 1 86 ? -6.426 5.778 3.397 1.00 96.44 86 GLU A C 1
ATOM 646 O O . GLU A 1 86 ? -5.591 6.617 3.065 1.00 96.44 86 GLU A O 1
ATOM 651 N N . ALA A 1 87 ? -6.084 4.657 4.039 1.00 97.25 87 ALA A N 1
ATOM 652 C CA . ALA A 1 87 ? -4.707 4.343 4.400 1.00 97.25 87 ALA A CA 1
ATOM 653 C C . ALA A 1 87 ? -3.762 4.338 3.183 1.00 97.25 87 ALA A C 1
ATOM 655 O O . ALA A 1 87 ? -2.675 4.912 3.244 1.00 97.25 87 ALA A O 1
ATOM 656 N N . ALA A 1 88 ? -4.188 3.761 2.053 1.00 97.88 88 ALA A N 1
ATOM 657 C CA . ALA A 1 88 ? -3.418 3.768 0.812 1.00 97.88 88 ALA A CA 1
ATOM 658 C C . ALA A 1 88 ? -3.193 5.191 0.274 1.00 97.88 88 ALA A C 1
ATOM 660 O O . ALA A 1 88 ? -2.087 5.514 -0.160 1.00 97.88 88 ALA A O 1
ATOM 661 N N . LYS A 1 89 ? -4.197 6.077 0.352 1.00 96.81 89 LYS A N 1
ATOM 662 C CA . LYS A 1 89 ? -4.037 7.491 -0.033 1.00 96.81 89 LYS A CA 1
ATOM 663 C C . LYS A 1 89 ? -3.022 8.207 0.856 1.00 96.81 89 LYS A C 1
ATOM 665 O O . LYS A 1 89 ? -2.162 8.913 0.333 1.00 96.81 89 LYS A O 1
ATOM 670 N N . VAL A 1 90 ? -3.088 8.001 2.173 1.00 96.50 90 VAL A N 1
ATOM 671 C CA . VAL A 1 90 ? -2.122 8.573 3.126 1.00 96.50 90 VAL A CA 1
ATOM 672 C C . VAL A 1 90 ? -0.714 8.040 2.849 1.00 96.50 90 VAL A C 1
ATOM 674 O O . VAL A 1 90 ? 0.238 8.816 2.814 1.00 96.50 90 VAL A O 1
ATOM 677 N N . ALA A 1 91 ? -0.571 6.742 2.571 1.00 96.75 91 ALA A N 1
ATOM 678 C CA . ALA A 1 91 ? 0.710 6.142 2.210 1.00 96.75 91 ALA A CA 1
ATOM 679 C C . ALA A 1 91 ? 1.295 6.744 0.922 1.00 96.75 91 ALA A C 1
ATOM 681 O O . ALA A 1 91 ? 2.481 7.066 0.884 1.00 96.75 91 ALA A O 1
ATOM 682 N N . LEU A 1 92 ? 0.471 6.970 -0.108 1.00 95.88 92 LEU A N 1
ATOM 683 C CA . LEU A 1 92 ? 0.899 7.632 -1.345 1.00 95.88 92 LEU A CA 1
ATOM 684 C C . LEU A 1 92 ? 1.329 9.084 -1.112 1.00 95.88 92 LEU A C 1
ATOM 686 O O . LEU A 1 92 ? 2.332 9.519 -1.676 1.00 95.88 92 LEU A O 1
ATOM 690 N N . GLN A 1 93 ? 0.602 9.832 -0.279 1.00 95.44 93 GLN A N 1
ATOM 691 C CA . GLN A 1 93 ? 0.979 11.198 0.097 1.00 95.44 93 GLN A CA 1
ATOM 692 C C . GLN A 1 93 ? 2.308 11.221 0.854 1.00 95.44 93 GLN A C 1
ATOM 694 O O . GLN A 1 93 ? 3.182 12.026 0.533 1.00 95.44 93 GLN A O 1
ATOM 699 N N . PHE A 1 94 ? 2.481 10.306 1.812 1.00 94.62 94 PHE A N 1
ATOM 700 C CA . PHE A 1 94 ? 3.730 10.155 2.544 1.00 94.62 94 PHE A CA 1
ATOM 701 C C . PHE A 1 94 ? 4.885 9.848 1.585 1.00 94.62 94 PHE A C 1
ATOM 703 O O . PHE A 1 94 ? 5.846 10.616 1.548 1.00 94.62 94 PHE A O 1
ATOM 710 N N . ARG A 1 95 ? 4.745 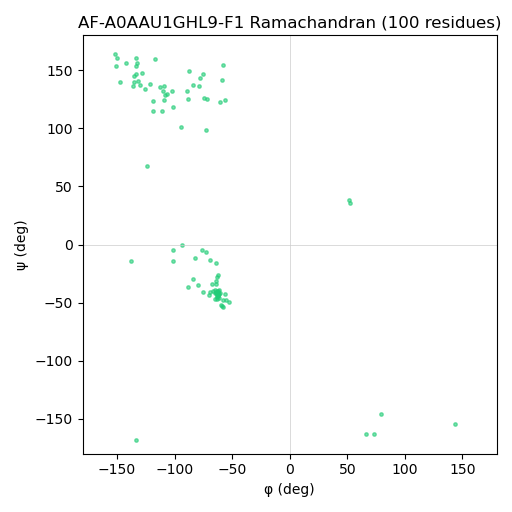8.821 0.733 1.00 94.25 95 ARG A N 1
ATOM 711 C CA . ARG A 1 95 ? 5.737 8.440 -0.285 1.00 94.25 95 ARG A CA 1
ATOM 712 C C . ARG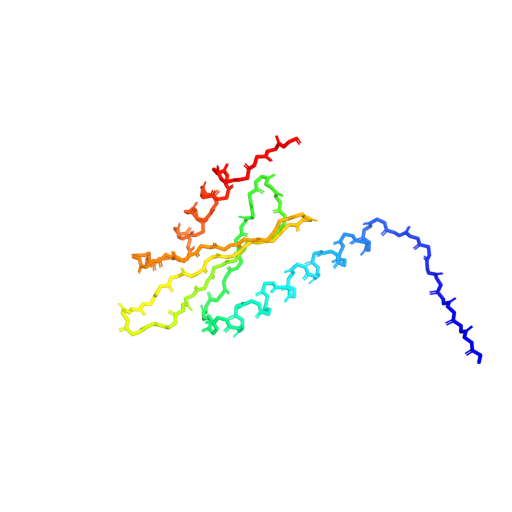 A 1 95 ? 6.122 9.616 -1.179 1.00 94.25 95 ARG A C 1
ATOM 714 O O . ARG A 1 95 ? 7.302 9.904 -1.347 1.00 94.25 95 ARG A O 1
ATOM 721 N N . ALA A 1 96 ? 5.132 10.335 -1.708 1.00 92.19 96 ALA A N 1
ATOM 722 C CA . ALA A 1 96 ? 5.363 11.487 -2.575 1.00 92.19 96 ALA A CA 1
ATOM 723 C C . ALA A 1 96 ? 6.095 12.642 -1.873 1.00 92.19 96 ALA A C 1
ATOM 725 O O . ALA A 1 96 ? 6.783 13.413 -2.535 1.00 92.19 96 ALA A O 1
ATOM 726 N N . SER A 1 97 ? 5.947 12.772 -0.552 1.00 90.81 97 SER A N 1
ATOM 727 C CA . SER A 1 97 ? 6.654 13.781 0.241 1.00 90.81 97 SER A CA 1
ATOM 728 C C . SER A 1 97 ? 8.067 13.355 0.654 1.00 90.81 97 SER A C 1
ATOM 730 O O . SER A 1 97 ? 8.937 14.210 0.825 1.00 90.81 97 SER A O 1
ATOM 732 N N . SER A 1 98 ? 8.303 12.049 0.819 1.00 87.62 98 SER A N 1
ATOM 733 C CA . SER A 1 98 ? 9.580 11.496 1.276 1.00 87.62 98 SER A CA 1
ATOM 734 C C . SER A 1 98 ? 10.552 11.215 0.134 1.00 87.62 98 SER A C 1
ATOM 736 O O . SER A 1 98 ? 11.759 11.391 0.293 1.00 87.62 98 SER A O 1
ATOM 738 N N . GLU A 1 99 ? 10.041 10.773 -1.013 1.00 87.44 99 GLU A N 1
ATOM 739 C CA . GLU A 1 99 ? 10.844 10.425 -2.181 1.00 87.44 99 GLU A CA 1
ATOM 740 C C . GLU A 1 99 ? 11.041 11.660 -3.069 1.00 87.44 99 GLU A C 1
ATOM 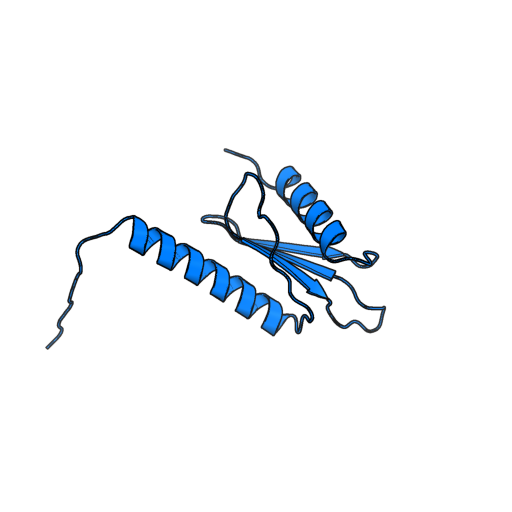742 O O . GLU A 1 99 ? 10.106 12.397 -3.383 1.00 87.44 99 GLU A O 1
ATOM 747 N N . LYS A 1 100 ? 12.286 11.908 -3.484 1.00 77.00 100 LYS A N 1
ATOM 748 C CA . LYS A 1 100 ? 12.633 12.976 -4.431 1.00 77.00 100 LYS A CA 1
ATOM 749 C C . LYS A 1 100 ? 13.050 12.346 -5.751 1.00 77.00 100 LYS A C 1
ATOM 751 O O . LYS A 1 100 ? 13.877 11.440 -5.758 1.00 77.00 100 LYS A O 1
ATOM 756 N N . ARG A 1 101 ? 12.510 12.846 -6.868 1.00 63.19 101 ARG A N 1
ATOM 757 C CA . ARG A 1 101 ? 13.059 12.551 -8.195 1.00 63.19 101 ARG A CA 1
ATOM 758 C C . ARG A 1 101 ? 14.363 13.331 -8.298 1.00 63.19 101 ARG A C 1
ATOM 760 O O . ARG A 1 101 ? 14.327 14.544 -8.484 1.00 63.19 101 ARG A O 1
ATOM 767 N N . THR A 1 102 ? 15.476 12.652 -8.058 1.00 54.59 102 THR A N 1
ATOM 768 C CA . THR A 1 102 ? 16.809 13.127 -8.448 1.00 54.59 102 THR A CA 1
ATOM 769 C C . THR A 1 102 ? 16.996 13.009 -9.945 1.00 54.59 102 THR A C 1
ATOM 771 O O . THR A 1 102 ? 16.552 11.974 -10.493 1.00 54.59 102 THR A O 1
#

Secondary structure (DSSP, 8-state):
-----PPPP-HHHHHHHHHHHHHHHHHHHHHHTT-EEEEEE--GGG-SEEEEEE--BTTB--EEEEEE-SS-EEEEEESS---HHHHHHHHHHHHHHH----

Solvent-accessible surface area (backbone atoms only — not comparable to full-atom values): 6097 Å² total; per-residue (Å²): 139,89,82,85,87,82,74,85,90,48,73,67,60,52,48,51,50,50,55,50,49,48,51,51,51,52,52,52,50,39,60,73,61,57,41,43,85,67,42,80,48,88,41,59,99,79,44,61,44,26,35,26,22,38,27,84,50,98,92,45,60,26,33,38,32,40,38,34,43,99,88,52,72,51,72,48,77,38,75,84,50,90,45,62,69,60,45,47,52,52,45,50,53,49,47,64,72,72,56,74,92,124

Nearest PDB structures (foldseek):
  5fgo-assembly3_F  TM=6.924E-01  e=2.898E-01  Drosophila melanogaster
  3k44-assembly4_D  TM=4.545E-01  e=2.898E-01  Drosophila melanogaster
  3inb-assembly1_A  TM=7.631E-01  e=2.292E+00  Measles virus strain Edmonston
  2qos-assembly1_C  TM=3.959E-01  e=2.766E+00  Homo sapiens
  7xre-assembly1_A  TM=3.473E-01  e=8.544E+00  human intestinal bacterium PUE

Sequence (102 aa):
MFQINAVEWDARLAEAKRSDTMTQELRNFFAGARATEVTEFEAGPWGGRLSCGFVASAAGRPIVCAWTDSGTSGQVMLADEKSLSEAAKVALQFRASSEKRT

Radius of gyration: 16.48 Å; Cα contacts (8 Å, |Δi|>4): 139; chains: 1; bounding box: 42×44×46 Å

pLDDT: mean 87.66, std 12.2, range [43.03, 98.44]

Foldseek 3Di:
DDDDDDDDDDPVVVVVVQLVVLVVVVVVVCVVQVFPPKDWDALPPQDFTKIKGWHDDPLDTWIKIWTDDPPDTDIDIGDPDDDRVVVRVVVSVVCVVPDDDD

Mean predicted aligned error: 6.71 Å